Protein AF-A0A6G0Y9N0-F1 (afdb_monomer_lite)

Secondary structure (DSSP, 8-state):
-HHHHHHTTTT-S-TTTHHHHHHHHHHHHHH-S---SSHHHHHHT--TTT-HHHHHHHHHHHHS---THHHHHHHHHHHHHHHHTTTT--HHHHHHHHHHHH-TTS---HHHHHHHHHHS-S-----

Structure (mmCIF, N/CA/C/O backbone):
data_AF-A0A6G0Y9N0-F1
#
_entry.id   AF-A0A6G0Y9N0-F1
#
loop_
_atom_site.group_PDB
_atom_site.id
_atom_site.type_symbol
_atom_site.label_atom_id
_atom_site.label_alt_id
_atom_site.label_comp_id
_atom_site.label_asym_id
_atom_site.label_entity_id
_atom_site.label_seq_id
_atom_site.pdbx_PDB_ins_code
_atom_site.Cartn_x
_atom_site.Cartn_y
_atom_site.Cartn_z
_atom_site.occupancy
_atom_site.B_iso_or_equiv
_atom_site.auth_seq_id
_atom_site.auth_comp_id
_atom_site.auth_asym_id
_atom_site.auth_atom_id
_atom_site.pdbx_PDB_model_num
ATOM 1 N N . MET A 1 1 ? 21.114 -6.777 -1.943 1.00 58.09 1 MET A N 1
ATOM 2 C CA . MET A 1 1 ? 20.285 -6.758 -3.180 1.00 58.09 1 MET A CA 1
ATOM 3 C C . MET A 1 1 ? 19.549 -8.082 -3.378 1.00 58.09 1 MET A C 1
ATOM 5 O O . MET A 1 1 ? 18.365 -8.042 -3.675 1.00 58.09 1 MET A O 1
ATOM 9 N N . ASN A 1 2 ? 20.196 -9.237 -3.159 1.00 61.09 2 ASN A N 1
ATOM 10 C CA . ASN A 1 2 ? 19.506 -10.536 -3.145 1.00 61.09 2 ASN A CA 1
ATOM 11 C C . ASN A 1 2 ? 18.421 -10.617 -2.055 1.00 61.09 2 ASN A C 1
ATOM 13 O O . ASN A 1 2 ? 17.329 -11.093 -2.336 1.00 61.09 2 ASN A O 1
ATOM 17 N N . ASP A 1 3 ? 18.678 -10.065 -0.868 1.00 69.31 3 ASP A N 1
ATOM 18 C CA . ASP A 1 3 ? 17.719 -10.099 0.251 1.00 69.31 3 ASP A CA 1
ATOM 19 C C . ASP A 1 3 ? 16.450 -9.291 -0.040 1.00 69.31 3 ASP A C 1
ATOM 21 O O . ASP A 1 3 ? 15.348 -9.709 0.297 1.00 69.31 3 ASP A O 1
ATOM 25 N N . CYS A 1 4 ? 16.579 -8.165 -0.750 1.00 64.38 4 CYS A N 1
ATOM 26 C CA . CYS A 1 4 ? 15.432 -7.366 -1.182 1.00 64.38 4 CYS A CA 1
ATOM 27 C C . CYS A 1 4 ? 14.591 -8.108 -2.229 1.00 64.38 4 CYS A C 1
ATOM 29 O O . CYS A 1 4 ? 13.368 -8.059 -2.183 1.00 64.38 4 CYS A O 1
ATOM 31 N N . VAL A 1 5 ? 15.239 -8.817 -3.157 1.00 70.00 5 VAL A N 1
ATOM 32 C CA . VAL A 1 5 ? 14.546 -9.633 -4.165 1.00 70.00 5 VAL A CA 1
ATOM 33 C C . VAL A 1 5 ? 13.810 -10.803 -3.506 1.00 70.00 5 VAL A C 1
ATOM 35 O O . VAL A 1 5 ? 12.693 -11.116 -3.900 1.00 70.00 5 VAL A O 1
ATOM 38 N N . GLN A 1 6 ? 14.388 -11.406 -2.463 1.00 71.88 6 GLN A N 1
ATOM 39 C CA . GLN A 1 6 ? 13.720 -12.438 -1.665 1.00 71.88 6 GLN A CA 1
ATOM 40 C C . GLN A 1 6 ? 12.538 -11.874 -0.866 1.00 71.88 6 GLN A C 1
ATOM 42 O O . GLN A 1 6 ? 11.460 -12.462 -0.872 1.00 71.88 6 GLN A O 1
ATOM 47 N N . PHE A 1 7 ? 12.695 -10.702 -0.246 1.00 76.06 7 PHE A N 1
ATOM 48 C CA . PHE A 1 7 ? 11.625 -10.033 0.497 1.00 76.06 7 PHE A CA 1
ATOM 49 C C . PHE A 1 7 ? 10.429 -9.672 -0.397 1.00 76.06 7 PHE A C 1
ATOM 51 O O . PHE A 1 7 ? 9.280 -9.917 -0.036 1.00 76.06 7 PHE A O 1
ATOM 58 N N . TYR A 1 8 ? 10.693 -9.150 -1.598 1.00 75.69 8 TYR A N 1
ATOM 59 C CA . TYR A 1 8 ? 9.661 -8.792 -2.572 1.00 75.69 8 TYR A CA 1
ATOM 60 C C . TYR A 1 8 ? 9.269 -9.937 -3.513 1.00 75.69 8 TYR A C 1
ATOM 62 O O . TYR A 1 8 ? 8.478 -9.718 -4.426 1.00 75.69 8 TYR A O 1
ATOM 70 N N . SER A 1 9 ? 9.746 -11.164 -3.285 1.00 74.38 9 SER A N 1
ATOM 71 C CA . SER A 1 9 ? 9.457 -12.331 -4.137 1.00 74.38 9 SER A CA 1
ATOM 72 C C . SER A 1 9 ? 7.962 -12.594 -4.336 1.00 74.38 9 SER A C 1
ATOM 74 O O . SER A 1 9 ? 7.560 -13.095 -5.377 1.00 74.38 9 SER A O 1
ATOM 76 N N . ARG A 1 10 ? 7.128 -12.209 -3.363 1.00 76.31 10 ARG A N 1
ATOM 77 C CA . ARG A 1 10 ? 5.664 -12.336 -3.420 1.00 76.31 10 ARG A CA 1
ATOM 78 C C . ARG A 1 10 ? 4.979 -11.276 -4.293 1.00 76.31 10 ARG A C 1
ATOM 80 O O . ARG A 1 10 ? 3.813 -11.436 -4.638 1.00 76.31 10 ARG A O 1
ATOM 87 N N . ILE A 1 11 ? 5.676 -10.183 -4.595 1.00 77.00 11 ILE A N 1
ATOM 88 C CA . ILE A 1 11 ? 5.181 -9.051 -5.394 1.00 77.00 11 ILE A CA 1
ATOM 89 C C . ILE A 1 11 ? 5.771 -9.089 -6.808 1.00 77.00 11 ILE A C 1
ATOM 91 O O . ILE A 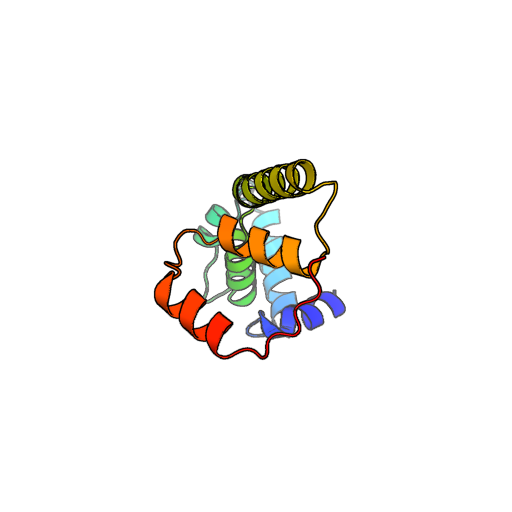1 11 ? 5.105 -8.691 -7.760 1.00 77.00 11 ILE A O 1
ATOM 95 N N . LEU A 1 12 ? 7.013 -9.554 -6.943 1.00 79.12 12 LEU A N 1
ATOM 96 C CA . LEU A 1 12 ? 7.717 -9.670 -8.215 1.00 79.12 12 LEU A CA 1
ATOM 97 C C . LEU A 1 12 ? 7.153 -10.837 -9.033 1.00 79.12 12 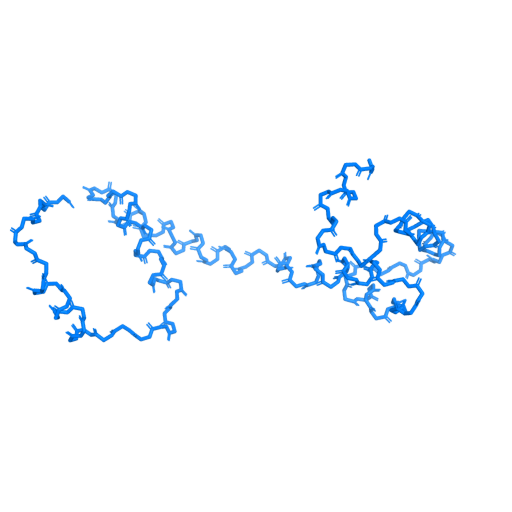LEU A C 1
ATOM 99 O O . LEU A 1 12 ? 7.034 -11.949 -8.527 1.00 79.12 12 LEU A O 1
ATOM 103 N N . THR A 1 13 ? 6.846 -10.586 -10.305 1.00 75.44 13 THR A N 1
ATOM 104 C CA . THR A 1 13 ? 6.384 -11.616 -11.246 1.00 75.44 13 THR A CA 1
ATOM 105 C C . THR A 1 13 ? 7.515 -12.592 -11.566 1.00 75.44 13 THR A C 1
ATOM 107 O O . THR A 1 13 ? 7.310 -13.801 -11.547 1.00 75.44 13 THR A O 1
ATOM 110 N N . GLU A 1 14 ? 8.727 -12.071 -11.798 1.00 78.25 14 GLU A N 1
ATOM 111 C CA . GLU A 1 14 ? 9.923 -12.866 -12.099 1.00 78.25 14 GLU A CA 1
ATOM 112 C C . GLU A 1 14 ? 11.164 -12.308 -11.371 1.00 78.25 14 GLU A C 1
ATOM 114 O O . GLU A 1 14 ? 11.865 -11.426 -11.880 1.00 78.25 14 GLU A O 1
ATOM 119 N N . PRO A 1 15 ? 11.484 -12.825 -10.169 1.00 73.44 15 PRO A N 1
ATOM 120 C CA . PRO A 1 15 ? 12.581 -12.315 -9.340 1.00 73.44 15 PRO A CA 1
ATOM 121 C C . PRO A 1 15 ? 13.978 -12.444 -9.973 1.00 73.44 15 PRO A C 1
ATOM 123 O O . PRO A 1 15 ? 14.896 -11.699 -9.622 1.00 73.44 15 PRO A O 1
ATOM 126 N N . THR A 1 16 ? 14.162 -13.390 -10.896 1.00 75.81 16 THR A N 1
ATOM 127 C CA . THR A 1 16 ? 15.435 -13.654 -11.586 1.00 75.81 16 THR A CA 1
ATOM 128 C C . THR A 1 16 ? 15.774 -12.572 -12.610 1.00 75.81 16 THR A C 1
ATOM 130 O O . THR A 1 16 ? 16.940 -12.189 -12.731 1.00 75.81 16 THR A O 1
ATOM 133 N N . VAL A 1 17 ? 14.762 -12.036 -13.297 1.00 81.31 17 VAL A N 1
ATOM 134 C CA . VAL A 1 17 ? 14.904 -11.049 -14.381 1.00 81.31 17 VAL A CA 1
ATOM 135 C C . VAL A 1 17 ? 14.958 -9.614 -13.843 1.00 81.31 17 VAL A C 1
ATOM 137 O O . VAL A 1 17 ? 15.557 -8.735 -14.466 1.00 81.31 17 VAL A O 1
ATOM 140 N N . PHE A 1 18 ? 14.474 -9.388 -12.614 1.00 82.19 18 PHE A N 1
ATOM 141 C CA . PHE A 1 18 ? 14.457 -8.080 -11.950 1.00 82.19 18 PHE A CA 1
ATOM 142 C C . PHE A 1 18 ? 15.792 -7.322 -12.010 1.00 82.19 18 PHE A C 1
ATOM 144 O O . PHE A 1 18 ? 15.811 -6.120 -12.257 1.00 82.19 18 PHE A O 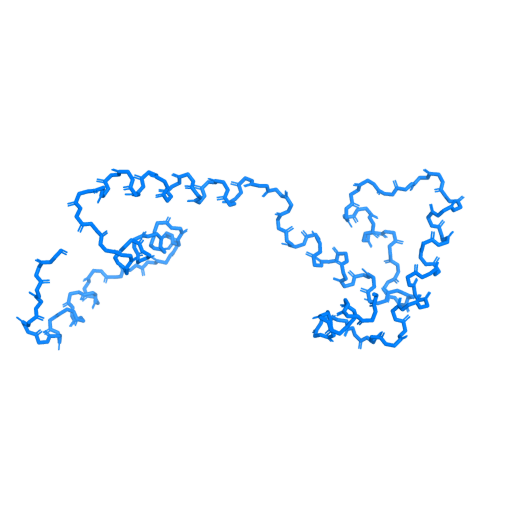1
ATOM 151 N N . LYS A 1 19 ? 16.931 -7.997 -11.801 1.00 82.00 19 LYS A N 1
ATOM 152 C CA . LYS A 1 19 ? 18.250 -7.333 -11.822 1.00 82.00 19 LYS A CA 1
ATOM 153 C C . LYS A 1 19 ? 18.609 -6.796 -13.209 1.00 82.00 19 LYS A C 1
ATOM 155 O O . LYS A 1 19 ? 19.192 -5.713 -13.310 1.00 82.00 19 LYS A O 1
ATOM 160 N N . ALA A 1 20 ? 18.282 -7.553 -14.254 1.00 83.69 20 ALA A N 1
ATOM 161 C CA . ALA A 1 20 ? 18.532 -7.160 -15.634 1.00 83.69 20 ALA A CA 1
ATOM 162 C C . ALA A 1 20 ? 17.602 -6.007 -16.028 1.00 83.69 20 ALA A C 1
ATOM 164 O O . ALA A 1 20 ? 18.083 -4.963 -16.466 1.00 83.69 20 ALA A O 1
ATOM 165 N N . GLU A 1 21 ? 16.301 -6.146 -15.752 1.00 84.81 21 GLU A N 1
ATOM 166 C CA . GLU A 1 21 ? 15.302 -5.088 -15.946 1.00 84.81 21 GLU A CA 1
ATOM 167 C C . GLU A 1 21 ? 15.709 -3.792 -15.242 1.00 84.81 21 GLU A C 1
ATOM 169 O O . GLU A 1 21 ? 15.747 -2.731 -15.863 1.00 84.81 21 GLU A O 1
ATOM 174 N N . PHE A 1 22 ? 16.068 -3.871 -13.957 1.00 84.50 22 PHE A N 1
ATOM 175 C CA . PHE A 1 22 ? 16.467 -2.714 -13.159 1.00 84.50 22 PHE A CA 1
ATOM 176 C C . PHE A 1 22 ? 17.701 -2.021 -13.731 1.00 84.50 22 PHE A C 1
ATOM 178 O O . PHE A 1 22 ? 17.759 -0.794 -13.760 1.00 84.50 22 PHE A O 1
ATOM 185 N N . SER A 1 23 ? 18.683 -2.789 -14.204 1.00 84.62 23 SER A N 1
ATOM 186 C CA . SER A 1 23 ? 19.897 -2.224 -14.797 1.00 84.62 23 SER A CA 1
ATOM 187 C C . SER A 1 23 ? 19.582 -1.481 -16.095 1.00 84.62 23 SER A C 1
ATOM 189 O O . SER A 1 23 ? 20.023 -0.348 -16.264 1.00 84.62 23 SER A O 1
ATOM 191 N N . ILE A 1 24 ? 18.752 -2.065 -16.964 1.00 85.50 24 ILE A N 1
ATOM 192 C CA . ILE A 1 24 ? 18.310 -1.441 -18.221 1.00 85.50 24 ILE A CA 1
ATOM 193 C C . ILE A 1 24 ? 17.502 -0.172 -17.936 1.00 85.50 24 ILE A C 1
ATOM 195 O O . ILE A 1 24 ? 17.769 0.883 -18.510 1.00 85.50 24 ILE A O 1
ATOM 199 N N . TRP A 1 25 ? 16.549 -0.248 -17.009 1.00 84.19 25 TRP A N 1
ATOM 200 C CA . TRP A 1 25 ? 15.717 0.881 -16.606 1.00 84.19 25 TRP A CA 1
ATOM 201 C C . TRP A 1 25 ? 16.538 2.013 -15.988 1.00 84.19 25 TRP A C 1
ATOM 203 O O . TRP A 1 25 ? 16.360 3.179 -16.333 1.00 84.19 25 TRP A O 1
ATOM 213 N N . LYS A 1 26 ? 17.504 1.680 -15.127 1.00 84.50 26 LYS A N 1
ATOM 214 C CA . LYS A 1 26 ? 18.445 2.651 -14.563 1.00 84.50 26 LYS A CA 1
ATOM 215 C C . LYS A 1 26 ? 19.285 3.302 -15.661 1.00 84.50 26 LYS A C 1
ATOM 217 O O . LYS A 1 26 ? 19.461 4.515 -15.644 1.00 84.50 26 LYS A O 1
ATOM 222 N N . SER A 1 27 ? 19.780 2.528 -16.624 1.00 83.38 27 SER A N 1
ATOM 223 C CA . SER A 1 27 ? 20.538 3.055 -17.763 1.00 83.38 27 SER A CA 1
ATOM 224 C C . SER A 1 27 ? 19.702 3.943 -18.684 1.00 83.38 27 SER A C 1
ATOM 226 O O . SER A 1 27 ? 20.256 4.897 -19.224 1.00 83.38 27 SER A O 1
ATOM 228 N N . LYS A 1 28 ? 18.397 3.679 -18.841 1.00 84.25 28 LYS A N 1
ATOM 229 C CA . LYS A 1 28 ? 17.465 4.558 -19.566 1.00 84.25 28 LYS A CA 1
ATOM 230 C C . LYS A 1 28 ? 17.426 5.945 -18.914 1.00 84.25 28 LYS A C 1
ATOM 232 O O . LYS A 1 28 ? 17.775 6.931 -19.550 1.00 84.25 28 LYS A O 1
ATOM 237 N N . TRP A 1 29 ? 17.137 6.003 -17.615 1.00 80.62 29 TRP A N 1
ATOM 238 C CA . TRP A 1 29 ? 17.010 7.269 -16.879 1.00 80.62 29 TRP A CA 1
ATOM 239 C C . TRP A 1 29 ? 18.332 7.968 -16.546 1.00 80.62 29 TRP A C 1
ATOM 241 O O . TRP A 1 29 ? 18.321 9.125 -16.147 1.00 80.62 29 TRP A O 1
ATOM 251 N N . LEU A 1 30 ? 19.473 7.291 -16.682 1.00 80.12 30 LEU A N 1
ATOM 252 C CA . LEU A 1 30 ? 20.793 7.927 -16.587 1.00 80.12 30 LEU A CA 1
ATOM 253 C C . LEU A 1 30 ? 21.178 8.686 -17.862 1.00 80.12 30 LEU A C 1
ATOM 255 O O . LEU A 1 30 ? 22.030 9.565 -17.798 1.00 80.12 30 LEU A O 1
ATOM 259 N N . LYS A 1 31 ? 20.595 8.319 -19.008 1.00 77.38 31 LYS A N 1
ATOM 260 C CA . LYS A 1 31 ? 20.854 8.960 -20.305 1.00 77.38 31 LYS A CA 1
ATOM 261 C C . LYS A 1 31 ? 19.867 10.082 -20.622 1.00 77.38 31 LYS A C 1
ATOM 263 O O . LYS A 1 31 ? 20.137 10.883 -21.507 1.00 77.38 31 LYS A O 1
ATOM 268 N N . GLU A 1 32 ? 18.735 10.109 -19.933 1.00 78.00 32 GLU A N 1
ATOM 269 C CA . GLU A 1 32 ? 17.614 10.996 -20.218 1.00 78.00 32 GLU A CA 1
ATOM 270 C C . GLU A 1 32 ? 17.507 12.067 -19.122 1.00 78.00 32 GLU A C 1
ATOM 272 O O . GLU A 1 32 ? 17.438 11.746 -17.935 1.00 78.00 32 GLU A O 1
ATOM 277 N N . GLU A 1 33 ? 17.539 13.348 -19.505 1.00 64.81 33 GLU A N 1
ATOM 278 C CA . GLU A 1 33 ? 17.536 14.474 -18.554 1.00 64.81 33 GLU A CA 1
ATOM 279 C C . GLU A 1 33 ? 16.165 14.681 -17.879 1.00 64.81 33 GLU A C 1
ATOM 281 O O . GLU A 1 33 ? 16.094 15.172 -16.751 1.00 64.81 33 GLU A O 1
ATOM 286 N N . SER A 1 34 ? 15.073 14.243 -18.515 1.00 67.62 34 SER A N 1
ATOM 287 C CA . SER A 1 34 ? 13.689 14.356 -18.033 1.00 67.62 34 SER A CA 1
ATOM 288 C C . SER A 1 34 ? 13.279 13.186 -17.130 1.00 67.62 34 SER A C 1
ATOM 290 O O . SER A 1 34 ? 12.350 12.432 -17.420 1.00 67.62 34 SER A O 1
ATOM 292 N N . ARG A 1 35 ? 13.976 13.011 -16.002 1.00 74.38 35 ARG A N 1
ATOM 293 C CA . ARG A 1 35 ? 13.599 11.981 -15.023 1.00 74.38 35 ARG A CA 1
ATOM 294 C C . ARG A 1 35 ? 12.243 12.310 -14.382 1.00 74.38 35 ARG A C 1
ATOM 296 O O . ARG A 1 35 ? 12.053 13.446 -13.948 1.00 74.38 35 ARG A O 1
ATOM 303 N N . PRO A 1 36 ? 11.327 11.332 -14.268 1.00 72.81 36 PRO A N 1
ATOM 304 C CA . PRO A 1 36 ? 10.042 11.544 -13.625 1.00 72.81 36 PRO A CA 1
ATOM 305 C C . PRO A 1 36 ? 10.268 11.862 -12.149 1.00 72.81 36 PRO A C 1
ATOM 307 O O . PRO A 1 36 ? 11.006 11.156 -11.455 1.00 72.81 36 PRO A O 1
ATOM 310 N N . ASN A 1 37 ? 9.621 12.921 -11.672 1.00 70.56 37 ASN A N 1
ATOM 311 C CA . ASN A 1 37 ? 9.683 13.315 -10.265 1.00 70.56 37 ASN A CA 1
ATOM 312 C C . ASN A 1 37 ? 8.640 12.562 -9.433 1.00 70.56 37 ASN A C 1
ATOM 314 O O . ASN A 1 37 ? 8.764 12.483 -8.211 1.00 70.56 37 ASN A O 1
ATOM 318 N N . THR A 1 38 ? 7.639 11.971 -10.094 1.00 77.06 38 THR A N 1
ATOM 319 C CA . THR A 1 38 ? 6.542 11.253 -9.442 1.00 77.06 38 THR A CA 1
ATOM 320 C C . THR A 1 38 ? 6.481 9.792 -9.885 1.00 77.06 38 THR A C 1
ATOM 322 O O . THR A 1 38 ? 6.731 9.449 -11.039 1.00 77.06 38 THR A O 1
ATOM 325 N N . ALA A 1 39 ? 6.066 8.913 -8.970 1.00 73.62 39 ALA A N 1
ATOM 326 C CA . ALA A 1 39 ? 5.806 7.497 -9.244 1.00 73.62 39 ALA A CA 1
ATOM 327 C C . ALA A 1 39 ? 4.818 7.267 -10.400 1.00 73.62 39 ALA A C 1
ATOM 329 O O . ALA A 1 39 ? 4.961 6.309 -11.152 1.00 73.62 39 ALA A O 1
ATOM 330 N N . ILE A 1 40 ? 3.835 8.164 -10.526 1.00 75.44 40 ILE A N 1
ATOM 331 C CA . ILE A 1 40 ? 2.777 8.139 -11.541 1.00 75.44 40 ILE A CA 1
ATOM 332 C C . ILE A 1 40 ? 3.368 8.420 -12.926 1.00 75.44 40 ILE A C 1
ATOM 334 O O . ILE A 1 40 ? 3.189 7.622 -13.836 1.00 75.44 40 ILE A O 1
ATOM 338 N N . GLU A 1 41 ? 4.172 9.477 -13.061 1.00 79.62 41 GLU A N 1
ATOM 339 C CA . GLU A 1 41 ? 4.898 9.777 -14.304 1.00 79.62 41 GLU A CA 1
ATOM 340 C C . GLU A 1 41 ? 5.850 8.635 -14.683 1.00 79.62 41 GLU A C 1
ATOM 342 O O . GLU A 1 41 ? 5.991 8.282 -15.854 1.00 79.62 41 GLU A O 1
ATOM 347 N N . GLY A 1 42 ? 6.493 8.018 -13.686 1.00 80.06 42 GLY A N 1
ATOM 348 C CA . GLY A 1 42 ? 7.310 6.827 -13.890 1.00 80.06 42 GLY A CA 1
ATOM 349 C C . GLY A 1 42 ? 6.504 5.641 -14.420 1.00 80.06 42 GLY A C 1
ATOM 350 O O . GLY A 1 42 ? 7.023 4.892 -15.243 1.00 80.06 42 GLY A O 1
ATOM 351 N N . LEU A 1 43 ? 5.253 5.487 -13.977 1.00 79.00 43 LEU A N 1
ATOM 352 C CA . LEU A 1 43 ? 4.339 4.429 -14.405 1.00 79.00 43 LEU A CA 1
ATOM 353 C C . LEU A 1 43 ? 3.842 4.657 -15.839 1.00 79.00 43 LEU A C 1
ATOM 355 O O . LEU A 1 43 ? 3.847 3.709 -16.620 1.00 79.00 43 LEU A O 1
ATOM 359 N N . ASP A 1 44 ? 3.529 5.900 -16.209 1.00 79.12 44 ASP A N 1
ATOM 360 C CA . ASP A 1 44 ? 3.135 6.273 -17.577 1.00 79.12 44 ASP A CA 1
ATOM 361 C C . ASP A 1 44 ? 4.270 6.049 -18.589 1.00 79.12 44 ASP A C 1
ATOM 363 O O . ASP A 1 44 ? 4.044 5.628 -19.723 1.00 79.12 44 ASP A O 1
ATOM 367 N N . ASN A 1 45 ? 5.519 6.266 -18.169 1.00 78.81 45 ASN A N 1
ATOM 368 C CA . ASN A 1 45 ? 6.707 6.051 -19.000 1.00 78.81 45 ASN A CA 1
ATOM 369 C C . ASN A 1 45 ? 7.243 4.606 -18.962 1.00 78.81 45 ASN A C 1
ATOM 371 O O . ASN A 1 45 ? 8.276 4.302 -19.582 1.00 78.81 45 ASN A O 1
ATOM 375 N N . CYS A 1 46 ? 6.589 3.711 -18.214 1.00 80.38 46 CYS A N 1
ATOM 376 C CA . CYS A 1 46 ? 6.996 2.321 -18.051 1.00 80.38 46 CYS A CA 1
ATOM 377 C C . CYS A 1 46 ? 6.173 1.401 -18.953 1.00 80.38 46 CYS A C 1
ATOM 379 O O . CYS A 1 46 ? 4.966 1.245 -18.791 1.00 80.38 46 CYS A O 1
ATOM 381 N N . ASN A 1 47 ? 6.846 0.732 -19.891 1.00 81.50 47 ASN A N 1
ATOM 382 C CA . ASN A 1 47 ? 6.207 -0.301 -20.695 1.00 81.50 47 ASN A CA 1
ATOM 383 C C . ASN A 1 47 ? 6.155 -1.620 -19.904 1.00 81.50 47 ASN A C 1
ATOM 385 O O . ASN A 1 47 ? 7.194 -2.234 -19.655 1.00 81.50 47 ASN A O 1
ATOM 389 N N . ILE A 1 48 ? 4.941 -2.064 -19.565 1.00 78.44 48 ILE A N 1
ATOM 390 C CA . ILE A 1 48 ? 4.656 -3.318 -18.845 1.00 78.44 48 ILE A CA 1
ATOM 391 C C . ILE A 1 48 ? 5.310 -4.543 -19.487 1.00 78.44 48 ILE A C 1
ATOM 393 O O . ILE A 1 48 ? 5.762 -5.429 -18.769 1.00 78.44 48 ILE A O 1
ATOM 397 N N . LEU A 1 49 ? 5.362 -4.606 -20.819 1.00 76.19 49 LEU A N 1
ATOM 398 C CA . LEU A 1 49 ? 5.885 -5.770 -21.538 1.00 76.19 49 LEU A CA 1
ATOM 399 C C . LEU A 1 49 ? 7.410 -5.877 -21.434 1.00 76.19 49 LEU A C 1
ATOM 401 O O . LEU A 1 49 ? 7.953 -6.972 -21.514 1.00 76.19 49 LEU A O 1
ATOM 405 N N . LEU A 1 50 ? 8.093 -4.744 -21.262 1.00 78.19 50 LEU A N 1
ATOM 406 C CA . LEU A 1 50 ? 9.553 -4.674 -21.150 1.00 78.19 50 LEU A CA 1
ATOM 407 C C . LEU A 1 50 ? 10.034 -4.687 -19.695 1.00 78.19 50 LEU A C 1
ATOM 409 O O . LEU A 1 50 ? 11.137 -5.155 -19.428 1.00 78.19 50 LEU A O 1
ATOM 413 N N . PHE A 1 51 ? 9.233 -4.158 -18.767 1.00 83.12 51 PHE A N 1
ATOM 414 C CA . PHE A 1 51 ? 9.612 -3.994 -17.362 1.00 83.12 51 PHE A CA 1
ATOM 415 C C . PHE A 1 51 ? 8.477 -4.395 -16.401 1.00 83.12 51 PHE A C 1
ATOM 417 O O . PHE A 1 51 ? 8.014 -3.565 -15.608 1.00 83.12 51 PHE A O 1
ATOM 424 N N . PRO A 1 52 ? 8.003 -5.653 -16.442 1.00 82.88 52 PRO A N 1
ATOM 425 C CA . PRO A 1 52 ? 6.861 -6.101 -15.646 1.00 82.88 52 PRO A CA 1
ATOM 426 C C . PRO A 1 52 ? 7.100 -5.960 -14.137 1.00 82.88 52 PRO A C 1
ATOM 428 O O . PRO A 1 52 ? 6.196 -5.561 -13.396 1.00 82.88 52 PRO A O 1
ATOM 431 N N . ASN A 1 53 ? 8.323 -6.223 -13.663 1.00 84.06 53 ASN A N 1
ATOM 432 C CA . ASN A 1 53 ? 8.639 -6.143 -12.240 1.00 84.06 53 ASN A CA 1
ATOM 433 C C . ASN A 1 53 ? 8.737 -4.690 -11.752 1.00 84.06 53 ASN A C 1
ATOM 435 O O . ASN A 1 53 ? 8.296 -4.366 -10.647 1.00 84.06 53 ASN A O 1
ATOM 439 N N . ILE A 1 54 ? 9.290 -3.800 -12.579 1.00 84.62 54 ILE A N 1
ATOM 440 C CA . ILE A 1 54 ? 9.419 -2.370 -12.259 1.00 84.62 54 ILE A CA 1
ATOM 441 C C . ILE A 1 54 ? 8.052 -1.703 -12.260 1.00 84.62 54 ILE A C 1
ATOM 443 O O . ILE A 1 54 ? 7.752 -0.937 -11.347 1.00 84.62 54 ILE A O 1
ATOM 447 N N . TRP A 1 55 ? 7.202 -2.036 -13.231 1.00 84.69 55 TRP A N 1
ATOM 448 C CA . TRP A 1 55 ? 5.836 -1.539 -13.272 1.00 84.69 55 TRP A CA 1
ATOM 449 C C . TRP A 1 55 ? 5.059 -1.936 -12.015 1.00 84.69 55 TRP A C 1
ATOM 451 O O . TRP A 1 55 ? 4.403 -1.095 -11.401 1.00 84.69 55 TRP A O 1
ATOM 461 N N . LYS A 1 56 ? 5.194 -3.189 -11.561 1.00 83.81 56 LYS A N 1
ATOM 462 C CA . LYS A 1 56 ? 4.538 -3.646 -10.331 1.00 83.81 56 LYS A CA 1
ATOM 463 C C . LYS A 1 56 ? 5.053 -2.913 -9.094 1.00 83.81 56 LYS A C 1
ATOM 465 O O . LYS A 1 56 ? 4.262 -2.547 -8.227 1.00 83.81 56 LYS A O 1
ATOM 470 N N . LEU A 1 57 ? 6.358 -2.649 -9.026 1.00 83.69 57 LEU A N 1
ATOM 471 C CA . LEU A 1 57 ? 6.956 -1.882 -7.936 1.00 83.69 57 LEU A CA 1
ATOM 472 C C . LEU A 1 57 ? 6.486 -0.419 -7.938 1.00 83.69 57 LEU A C 1
ATOM 474 O O . LEU A 1 57 ? 6.149 0.109 -6.882 1.00 83.69 57 LEU A O 1
ATOM 478 N N . LEU A 1 58 ? 6.407 0.214 -9.112 1.00 83.06 58 LEU A N 1
ATOM 479 C CA . LEU A 1 58 ? 5.861 1.564 -9.277 1.00 83.06 58 LEU A CA 1
ATOM 480 C C . LEU A 1 58 ? 4.376 1.616 -8.906 1.00 83.06 58 LEU A C 1
ATOM 482 O O . LEU A 1 58 ? 3.951 2.553 -8.240 1.00 83.06 58 LEU A O 1
ATOM 486 N N . GLN A 1 59 ? 3.604 0.584 -9.252 1.00 83.81 59 GLN A N 1
ATOM 487 C CA . GLN A 1 59 ? 2.205 0.456 -8.853 1.00 83.81 59 GLN A CA 1
ATOM 488 C C . GLN A 1 59 ? 2.065 0.345 -7.330 1.00 83.81 59 GLN A C 1
ATOM 490 O O . GLN A 1 59 ? 1.221 1.016 -6.741 1.00 83.81 59 GLN A O 1
ATOM 495 N N . VAL A 1 60 ? 2.897 -0.463 -6.667 1.00 83.06 60 VAL A N 1
ATOM 496 C CA . VAL A 1 60 ? 2.922 -0.534 -5.196 1.00 83.06 60 VAL A CA 1
ATOM 497 C C . VAL A 1 60 ? 3.296 0.824 -4.601 1.00 83.06 60 VAL A C 1
ATOM 499 O O . VAL A 1 60 ? 2.642 1.290 -3.675 1.00 83.06 60 VAL A O 1
ATOM 502 N N . LEU A 1 61 ? 4.286 1.508 -5.171 1.00 80.75 61 LEU A N 1
ATOM 503 C CA . LEU A 1 61 ? 4.716 2.822 -4.697 1.00 80.75 61 LEU A CA 1
ATOM 504 C C . LEU A 1 61 ? 3.637 3.902 -4.888 1.00 80.75 61 LEU A C 1
ATOM 506 O O . LEU A 1 61 ? 3.509 4.780 -4.043 1.00 80.75 61 LEU A O 1
ATOM 510 N N . ALA A 1 62 ? 2.841 3.817 -5.956 1.00 77.31 62 ALA A N 1
ATOM 511 C CA . ALA A 1 62 ? 1.722 4.721 -6.219 1.00 77.31 62 ALA A CA 1
ATOM 512 C C . ALA A 1 62 ? 0.467 4.406 -5.380 1.00 77.31 62 ALA A C 1
ATOM 514 O O . ALA A 1 62 ? -0.320 5.303 -5.093 1.00 77.31 62 ALA A O 1
ATOM 515 N N . THR A 1 63 ? 0.261 3.140 -5.001 1.00 76.50 63 THR A N 1
ATOM 516 C CA . THR A 1 63 ? -0.902 2.692 -4.207 1.00 76.50 63 THR A CA 1
ATOM 517 C C . THR A 1 63 ? -0.686 2.819 -2.706 1.00 76.50 63 THR A C 1
ATOM 519 O O . THR A 1 63 ? -1.648 3.036 -1.969 1.00 76.50 63 THR A O 1
ATOM 522 N N . ILE A 1 64 ? 0.559 2.721 -2.234 1.00 72.94 64 ILE A N 1
ATOM 523 C CA . ILE A 1 64 ? 0.895 3.139 -0.877 1.00 72.94 64 ILE A CA 1
ATOM 524 C C . ILE A 1 64 ? 0.690 4.658 -0.838 1.00 72.94 64 ILE A C 1
ATOM 526 O O . ILE A 1 64 ? 1.341 5.368 -1.605 1.00 72.94 64 ILE A O 1
ATOM 530 N N . PRO A 1 65 ? -0.198 5.190 0.020 1.00 56.00 65 PRO A N 1
ATOM 531 C CA . PRO A 1 65 ? -0.391 6.626 0.115 1.00 56.00 65 PRO A CA 1
ATOM 532 C C . PRO A 1 65 ? 0.923 7.269 0.572 1.00 56.00 65 PRO A C 1
ATOM 534 O O . PRO A 1 65 ? 1.254 7.257 1.754 1.00 56.00 65 PRO A O 1
ATOM 537 N N . MET A 1 66 ? 1.675 7.846 -0.369 1.00 55.72 66 MET A N 1
ATOM 538 C CA . MET A 1 66 ? 2.816 8.716 -0.063 1.00 55.72 66 MET A CA 1
ATOM 539 C C . MET A 1 66 ? 2.335 10.000 0.641 1.00 55.72 66 MET A C 1
ATOM 541 O O . MET A 1 66 ? 3.104 10.675 1.320 1.00 55.72 66 MET A O 1
ATOM 545 N N . SER A 1 67 ? 1.039 10.322 0.538 1.00 53.88 67 SER A N 1
ATOM 546 C CA . SER A 1 67 ? 0.407 11.378 1.319 1.00 53.88 67 SER A CA 1
ATOM 547 C C . SER A 1 67 ? 0.246 10.943 2.778 1.00 53.88 67 SER A C 1
ATOM 549 O O . SER A 1 67 ? -0.613 10.121 3.113 1.00 53.88 67 SER A O 1
ATOM 551 N N . THR A 1 68 ? 1.014 11.560 3.666 1.00 54.06 68 THR A N 1
ATOM 552 C CA . THR A 1 68 ? 0.915 11.380 5.120 1.00 54.06 68 THR A CA 1
ATOM 553 C C . THR A 1 68 ? -0.457 11.767 5.690 1.00 54.06 68 THR A C 1
ATOM 555 O O . THR A 1 68 ? -0.801 11.339 6.787 1.00 54.06 68 THR A O 1
ATOM 558 N N . ALA A 1 69 ? -1.289 12.495 4.937 1.00 58.25 69 ALA A N 1
ATOM 559 C CA . ALA A 1 69 ? -2.564 13.049 5.393 1.00 58.25 69 ALA A CA 1
ATOM 560 C C . ALA A 1 69 ? -3.579 12.011 5.921 1.00 58.25 69 ALA A C 1
ATOM 562 O O . ALA A 1 69 ? -4.254 12.259 6.924 1.00 58.25 69 ALA A O 1
ATOM 563 N N . THR A 1 70 ? -3.710 10.846 5.274 1.00 60.28 70 THR A N 1
ATOM 564 C CA . THR A 1 70 ? -4.681 9.818 5.701 1.00 60.28 70 THR A CA 1
ATOM 565 C C . THR A 1 70 ? -4.229 9.116 6.989 1.00 60.28 70 THR A C 1
ATOM 567 O O . THR A 1 70 ? -5.019 9.062 7.940 1.00 60.28 70 THR A O 1
ATOM 570 N N . PRO A 1 71 ? -2.963 8.657 7.105 1.00 61.81 71 PRO A N 1
ATOM 571 C CA . PRO A 1 71 ? -2.419 8.214 8.385 1.00 61.81 71 PRO A CA 1
ATOM 572 C C . PRO A 1 71 ? -2.452 9.303 9.464 1.00 61.81 71 PRO A C 1
ATOM 574 O O . PRO A 1 71 ? -2.863 9.020 10.582 1.00 61.81 71 PRO A O 1
ATOM 577 N N . GLU A 1 72 ? -2.087 10.552 9.162 1.00 66.81 72 GLU A N 1
ATOM 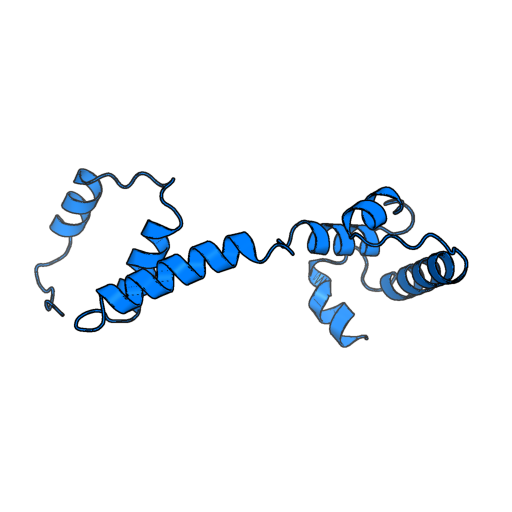578 C CA . GLU A 1 72 ? -2.061 11.664 10.126 1.00 66.81 72 GLU A CA 1
ATOM 579 C C . GLU A 1 72 ? -3.441 11.968 10.713 1.00 66.81 72 GLU A C 1
ATOM 581 O O . GLU A 1 72 ? -3.566 12.161 11.924 1.00 66.81 72 GLU A O 1
ATOM 586 N N . ARG A 1 73 ? -4.501 11.959 9.894 1.00 69.50 73 ARG A N 1
ATOM 587 C CA . ARG A 1 73 ? -5.882 12.136 10.373 1.00 69.50 73 ARG A CA 1
ATOM 588 C C . ARG A 1 73 ? -6.289 11.005 11.318 1.00 69.50 73 ARG A C 1
ATOM 590 O O . ARG A 1 73 ? -6.900 11.259 12.362 1.00 69.50 73 ARG A O 1
ATOM 597 N N . THR A 1 74 ? -5.912 9.776 10.984 1.00 72.06 74 THR A N 1
ATOM 598 C CA . THR A 1 74 ? -6.140 8.589 11.814 1.00 72.06 74 THR A CA 1
ATOM 599 C C . THR A 1 74 ? -5.349 8.656 13.123 1.00 72.06 74 THR A C 1
ATOM 601 O O . THR A 1 74 ? -5.930 8.509 14.198 1.00 72.06 74 THR A O 1
ATOM 604 N N . PHE A 1 75 ? -4.056 8.980 13.073 1.00 72.06 75 PHE A N 1
ATOM 605 C CA . PHE A 1 75 ? -3.196 9.146 14.247 1.00 72.06 75 PHE A CA 1
ATOM 606 C C . PHE A 1 75 ? -3.634 10.314 15.136 1.00 72.06 75 PHE A C 1
ATOM 608 O O . PHE A 1 75 ? -3.604 10.198 16.360 1.00 72.06 75 PHE A O 1
ATOM 615 N N . SER A 1 76 ? -4.100 11.418 14.554 1.00 78.81 76 SER A N 1
ATOM 616 C CA . SER A 1 76 ? -4.664 12.552 15.292 1.00 78.81 76 SER A CA 1
ATOM 617 C C . SER A 1 76 ? -5.951 12.156 16.021 1.00 78.81 76 SER A C 1
ATOM 619 O O . SER A 1 76 ? -6.114 12.431 17.213 1.00 78.81 76 SER A O 1
ATOM 621 N N . SER A 1 77 ? -6.834 11.416 15.348 1.00 77.69 77 SER A N 1
ATOM 622 C CA . SER A 1 77 ? -8.069 10.886 15.941 1.00 77.69 77 SER A CA 1
ATOM 623 C C . SER A 1 77 ? -7.780 9.893 17.070 1.00 77.69 77 SER A C 1
ATOM 625 O O . SER A 1 77 ? -8.373 9.990 18.144 1.00 77.69 77 SER A O 1
ATOM 627 N N . LEU A 1 78 ? -6.804 9.004 16.876 1.00 80.50 78 LEU A N 1
ATOM 628 C CA . LEU A 1 78 ? -6.284 8.091 17.895 1.00 80.50 78 LEU A CA 1
ATOM 629 C C . LEU A 1 78 ? -5.698 8.831 19.099 1.00 80.50 78 LEU A C 1
ATOM 631 O O . LEU A 1 78 ? -5.991 8.488 20.243 1.00 80.50 78 LEU A O 1
ATOM 635 N N . LYS A 1 79 ? -4.896 9.875 18.865 1.00 80.75 79 LYS A N 1
ATOM 636 C CA . LYS A 1 79 ? -4.296 10.700 19.920 1.00 80.75 79 LYS A CA 1
ATOM 637 C C . LYS A 1 79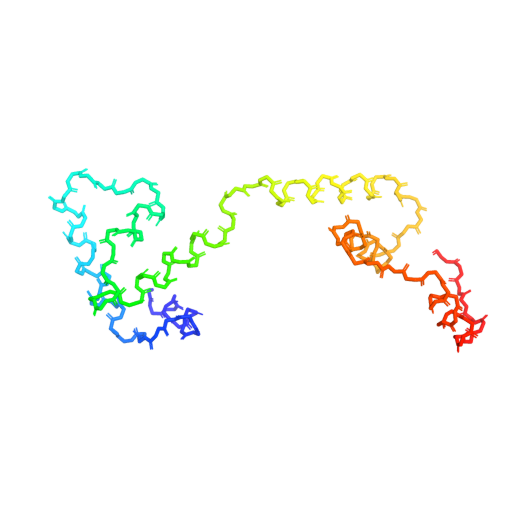 ? -5.368 11.410 20.747 1.00 80.75 79 LYS A C 1
ATOM 639 O O . LYS A 1 79 ? -5.256 11.452 21.974 1.00 80.75 79 LYS A O 1
ATOM 644 N N . ARG A 1 80 ? -6.431 11.906 20.104 1.00 81.25 80 ARG A N 1
ATOM 645 C CA . ARG A 1 80 ? -7.607 12.475 20.784 1.00 81.25 80 ARG A CA 1
ATOM 646 C C . ARG A 1 80 ? -8.342 11.422 21.612 1.00 81.25 80 ARG A C 1
ATOM 648 O O . ARG A 1 80 ? -8.594 11.674 22.786 1.00 81.25 80 ARG A O 1
ATOM 655 N N . LEU A 1 81 ? -8.605 10.239 21.050 1.00 79.69 81 LEU A N 1
ATOM 656 C CA . LEU A 1 81 ? -9.212 9.104 21.761 1.00 79.69 81 LEU A CA 1
ATOM 657 C C . LEU A 1 81 ? -8.399 8.703 22.998 1.00 79.69 81 LEU A C 1
ATOM 659 O O . LEU A 1 81 ? -8.945 8.603 24.093 1.00 79.69 81 LEU A O 1
ATOM 663 N N . LYS A 1 82 ? -7.080 8.542 22.850 1.00 78.81 82 LYS A N 1
ATOM 664 C CA . LYS A 1 82 ? -6.169 8.182 23.945 1.00 78.81 82 LYS A CA 1
ATOM 665 C C . LYS A 1 82 ? -6.119 9.256 25.034 1.00 78.81 82 LYS A C 1
ATOM 667 O O . LYS A 1 82 ? -6.092 8.924 26.214 1.00 78.81 82 LYS A O 1
ATOM 672 N N . THR A 1 83 ? -6.131 10.533 24.649 1.00 80.31 83 THR A N 1
ATOM 673 C CA . THR A 1 83 ? -6.156 11.660 25.599 1.00 80.31 83 THR A CA 1
ATOM 674 C C . THR A 1 83 ? -7.478 11.723 26.361 1.00 80.31 83 THR A C 1
ATOM 676 O O . THR A 1 83 ? -7.466 11.902 27.574 1.00 80.31 83 THR A O 1
ATOM 679 N N . TYR A 1 84 ? -8.606 11.528 25.672 1.00 76.19 84 TYR A N 1
ATOM 680 C CA . TYR A 1 84 ? -9.935 11.507 26.287 1.00 76.19 84 TYR A CA 1
ATOM 681 C C . TYR A 1 84 ? -10.091 10.349 27.287 1.00 76.19 84 TYR A C 1
ATOM 683 O O . TYR A 1 84 ? -10.684 10.507 28.347 1.00 76.19 84 TYR A O 1
ATOM 691 N N . LEU A 1 85 ? -9.497 9.193 26.982 1.00 73.62 85 LEU A N 1
ATOM 692 C CA . LEU A 1 85 ? -9.635 7.956 27.754 1.00 73.62 85 LEU A CA 1
ATOM 693 C C . LEU A 1 85 ? -8.522 7.716 28.790 1.00 73.62 85 LEU A C 1
ATOM 695 O O . LEU A 1 85 ? -8.451 6.620 29.354 1.00 73.62 85 LEU A O 1
ATOM 699 N N . ARG A 1 86 ? -7.656 8.713 29.040 1.00 66.94 86 ARG A N 1
ATOM 700 C CA . ARG A 1 86 ? -6.376 8.594 29.773 1.00 66.94 86 ARG A CA 1
ATOM 701 C C . ARG A 1 86 ? -6.469 7.938 31.159 1.00 66.94 86 ARG A C 1
ATOM 703 O O . ARG A 1 86 ? -5.457 7.445 31.639 1.00 66.94 86 ARG A O 1
ATOM 710 N N . ASN A 1 87 ? -7.655 7.889 31.765 1.00 58.59 87 ASN A N 1
ATOM 711 C CA . ASN A 1 87 ? -7.860 7.361 33.115 1.00 58.59 87 ASN A CA 1
ATOM 712 C C . ASN A 1 87 ? -8.644 6.031 33.200 1.00 58.59 87 ASN A C 1
ATOM 714 O O . ASN A 1 87 ? -8.943 5.619 34.312 1.00 58.59 87 ASN A O 1
ATOM 718 N N . SER A 1 88 ? -9.007 5.348 32.100 1.00 57.91 88 SER A N 1
ATOM 719 C CA . SER A 1 88 ? -9.865 4.142 32.228 1.00 57.91 88 SER A CA 1
ATOM 720 C C . SER A 1 88 ? -9.673 3.018 31.192 1.00 57.91 88 SER A C 1
ATOM 722 O O . SER A 1 88 ? -10.259 1.958 31.364 1.00 57.91 88 SER A O 1
ATOM 724 N N . THR A 1 89 ? -8.890 3.167 30.118 1.00 65.12 89 THR A N 1
ATOM 725 C CA . THR A 1 89 ? -8.947 2.202 28.991 1.00 65.12 89 THR A CA 1
ATOM 726 C C . THR A 1 89 ? -7.705 1.313 28.854 1.00 65.12 89 THR A C 1
ATOM 728 O O . THR A 1 89 ? -6.614 1.824 28.617 1.00 65.12 89 THR A O 1
ATOM 731 N N . GLY A 1 90 ? -7.884 -0.015 28.889 1.00 75.56 90 GLY A N 1
ATOM 732 C CA . GLY A 1 90 ? -6.870 -0.995 28.457 1.00 75.56 90 GLY A CA 1
ATOM 733 C C . GLY A 1 90 ? -6.717 -1.080 26.928 1.00 75.56 90 GLY A C 1
ATOM 734 O O . GLY A 1 90 ? -7.628 -0.706 26.186 1.00 75.56 90 GLY A O 1
ATOM 735 N N . GLU A 1 91 ? -5.581 -1.591 26.437 1.00 77.62 91 GLU A N 1
ATOM 736 C CA . GLU A 1 91 ? -5.222 -1.596 25.001 1.00 77.62 91 GLU A CA 1
ATOM 737 C C . GLU A 1 91 ? -6.305 -2.204 24.097 1.00 77.62 91 GLU A C 1
ATOM 739 O O . GLU A 1 91 ? -6.626 -1.646 23.049 1.00 77.62 91 GLU A O 1
ATOM 744 N N . THR A 1 92 ? -6.946 -3.288 24.536 1.00 78.25 92 THR A N 1
ATOM 745 C CA . THR A 1 92 ? -8.011 -3.972 23.787 1.00 78.25 92 THR A CA 1
ATOM 746 C C . THR A 1 92 ? -9.200 -3.057 23.495 1.00 78.25 92 THR A C 1
ATOM 748 O O . THR A 1 92 ? -9.700 -3.010 22.371 1.00 78.25 92 THR A O 1
ATOM 751 N N . ARG A 1 93 ? -9.637 -2.278 24.492 1.00 81.69 93 ARG A N 1
ATOM 752 C CA . ARG A 1 93 ? -10.769 -1.354 24.350 1.00 81.69 93 ARG A CA 1
ATOM 753 C C . ARG A 1 93 ? -10.382 -0.125 23.527 1.00 81.69 93 ARG A C 1
ATOM 755 O O . ARG A 1 93 ? -11.192 0.350 22.736 1.00 81.69 93 ARG A O 1
ATOM 762 N N . LEU A 1 94 ? -9.139 0.351 23.646 1.00 83.12 94 LEU A N 1
ATOM 763 C CA . LEU A 1 94 ? -8.629 1.439 22.807 1.00 83.12 94 LEU A CA 1
ATOM 764 C C . LEU A 1 94 ? -8.592 1.033 21.329 1.00 83.12 94 LEU A C 1
ATOM 766 O O . LEU A 1 94 ? -9.043 1.802 20.484 1.00 83.12 94 LEU A O 1
ATOM 770 N N . ASN A 1 95 ? -8.115 -0.175 21.028 1.00 82.12 95 ASN A N 1
ATOM 771 C CA . ASN A 1 95 ? -8.054 -0.701 19.665 1.00 82.12 95 ASN A CA 1
ATOM 772 C C . ASN A 1 95 ? -9.452 -0.886 19.061 1.00 82.12 95 ASN A C 1
ATOM 774 O O . ASN A 1 95 ? -9.667 -0.516 17.909 1.00 82.12 95 ASN A O 1
ATOM 778 N N . GLY A 1 96 ? -10.423 -1.377 19.839 1.00 83.25 96 GLY A N 1
ATOM 779 C CA . GLY A 1 96 ? -11.817 -1.466 19.391 1.00 83.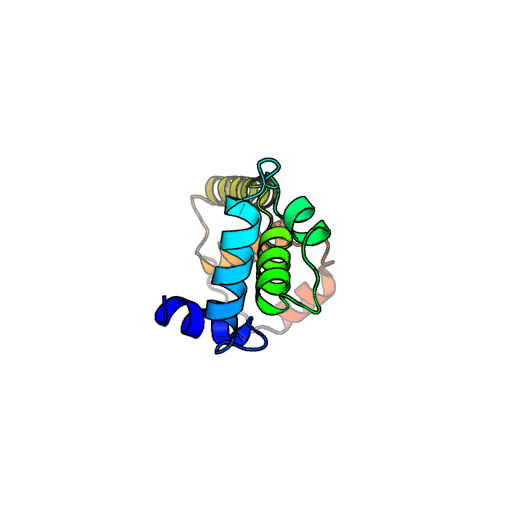25 96 GLY A CA 1
ATOM 780 C C . GLY A 1 96 ? -12.410 -0.097 19.037 1.00 83.25 96 GLY A C 1
ATOM 781 O O . GLY A 1 96 ? -12.940 0.092 17.943 1.00 83.25 96 GLY A O 1
ATOM 782 N N . LEU A 1 97 ? -12.248 0.892 19.922 1.00 82.69 97 LEU A N 1
ATOM 783 C CA . LEU A 1 97 ? -12.745 2.257 19.701 1.00 82.69 97 LEU A CA 1
ATOM 784 C C . LEU A 1 97 ? -12.041 2.963 18.537 1.00 82.69 97 LEU A C 1
ATOM 786 O O . LEU A 1 97 ? -12.672 3.695 17.775 1.00 82.69 97 LEU A O 1
ATOM 790 N N . ALA A 1 98 ? -10.739 2.734 18.381 1.00 83.06 98 ALA A N 1
ATOM 791 C CA . ALA A 1 98 ? -9.976 3.192 17.232 1.00 83.06 98 ALA A CA 1
ATOM 792 C C . ALA A 1 98 ? -10.552 2.652 15.923 1.00 83.06 98 ALA A C 1
ATOM 794 O O . ALA A 1 98 ? -10.797 3.424 14.998 1.00 83.06 98 ALA A O 1
ATOM 795 N N . LEU A 1 99 ? -10.804 1.341 15.868 1.00 83.69 99 LEU A N 1
ATOM 796 C CA . LEU A 1 99 ? -11.319 0.674 14.680 1.00 83.69 99 LEU A CA 1
ATOM 797 C C . LEU A 1 99 ? -12.692 1.228 14.282 1.00 83.69 99 LEU A C 1
ATOM 799 O O . LEU A 1 99 ? -12.886 1.547 13.112 1.00 83.69 99 LEU A O 1
ATOM 803 N N . MET A 1 100 ? -13.586 1.425 15.258 1.00 81.88 100 MET A N 1
ATOM 804 C CA . MET A 1 100 ? -14.906 2.042 15.058 1.00 81.88 100 MET A CA 1
ATOM 805 C C . MET A 1 100 ? -14.817 3.505 14.598 1.00 81.88 100 MET A C 1
ATOM 807 O O . MET A 1 100 ? -15.620 3.959 13.790 1.00 81.88 100 MET A O 1
ATOM 811 N N . SER A 1 101 ? -13.847 4.265 15.112 1.00 80.88 101 SER A N 1
ATOM 812 C CA . SER A 1 101 ? -13.654 5.674 14.749 1.00 80.88 101 SER A CA 1
ATOM 813 C C . SER A 1 101 ? -13.087 5.849 13.336 1.00 80.88 101 SER A C 1
ATOM 815 O O . SER A 1 101 ? -13.435 6.810 12.652 1.00 80.88 101 SER A O 1
ATOM 817 N N . ILE A 1 102 ? -12.226 4.924 12.898 1.00 81.38 102 ILE A N 1
ATOM 818 C CA . ILE A 1 102 ? -11.627 4.922 11.556 1.00 81.38 102 ILE A CA 1
ATOM 819 C C . ILE A 1 102 ? -12.624 4.397 10.518 1.00 81.38 102 ILE A C 1
ATOM 821 O O . ILE A 1 102 ? -12.784 5.008 9.468 1.00 81.38 102 ILE A O 1
ATOM 825 N N . HIS A 1 103 ? -13.323 3.301 10.820 1.00 81.19 103 HIS A N 1
ATOM 826 C CA . HIS A 1 103 ? -14.255 2.642 9.903 1.00 81.19 103 HIS A CA 1
ATOM 827 C C . HIS A 1 103 ? -15.706 3.031 10.198 1.00 81.19 103 HIS A C 1
ATOM 829 O O . HIS A 1 103 ? -16.559 2.175 10.420 1.00 81.19 103 HIS A O 1
ATOM 835 N N . ARG A 1 104 ? -15.997 4.336 10.189 1.00 76.12 104 ARG A N 1
ATOM 836 C CA . ARG A 1 104 ? -17.358 4.859 10.417 1.00 76.12 104 ARG A CA 1
ATOM 837 C C . ARG A 1 104 ? -18.370 4.454 9.346 1.00 76.12 104 ARG A C 1
ATOM 839 O O . ARG A 1 104 ? -19.566 4.539 9.591 1.00 76.12 104 ARG A O 1
ATOM 846 N N . GLU A 1 105 ? -17.880 4.014 8.192 1.00 80.38 105 GLU A N 1
ATOM 847 C CA . GLU A 1 105 ? -18.676 3.485 7.079 1.00 80.38 105 GLU A CA 1
ATOM 848 C C . GLU A 1 105 ? -19.402 2.176 7.451 1.00 80.38 105 GLU A C 1
ATOM 850 O O . GLU A 1 105 ? -20.402 1.811 6.836 1.00 80.38 105 GLU A O 1
ATOM 855 N N . ILE A 1 106 ? -18.881 1.435 8.437 1.00 82.12 106 ILE A N 1
ATOM 856 C CA . ILE A 1 106 ? -19.455 0.165 8.875 1.00 82.12 106 ILE A CA 1
ATOM 857 C C . ILE A 1 106 ? -20.597 0.476 9.840 1.00 82.12 106 ILE A C 1
ATOM 859 O O . ILE A 1 106 ? -20.365 0.871 10.984 1.00 82.12 106 ILE A O 1
ATOM 863 N N . ASN A 1 107 ? -21.835 0.288 9.382 1.00 78.12 107 ASN A N 1
ATOM 864 C CA . ASN A 1 107 ? -23.003 0.440 10.238 1.00 78.12 107 ASN A CA 1
ATOM 865 C C . ASN A 1 107 ? -23.037 -0.696 11.269 1.00 78.12 107 ASN A C 1
ATOM 867 O O . ASN A 1 107 ? -23.095 -1.871 10.906 1.00 78.12 107 ASN A O 1
ATOM 871 N N . VAL A 1 108 ? -22.988 -0.342 12.550 1.00 80.12 108 VAL A N 1
ATOM 872 C CA . VAL A 1 108 ? -23.099 -1.293 13.658 1.00 80.12 108 VAL A CA 1
ATOM 873 C C . VAL A 1 108 ? -24.516 -1.194 14.200 1.00 80.12 108 VAL A C 1
ATOM 875 O O . VAL A 1 108 ? -24.870 -0.176 14.791 1.00 80.12 108 VAL A O 1
ATOM 878 N N . ASP A 1 109 ? -25.314 -2.243 13.998 1.00 86.00 109 ASP A N 1
ATOM 879 C CA . ASP A 1 109 ? -26.681 -2.305 14.508 1.00 86.00 109 ASP A CA 1
ATOM 880 C C . ASP A 1 109 ? -26.684 -2.431 16.046 1.00 86.00 109 ASP A C 1
ATOM 882 O O . ASP A 1 109 ? -26.162 -3.415 16.591 1.00 86.00 109 ASP A O 1
ATOM 886 N N . PRO A 1 110 ? -27.261 -1.456 16.775 1.00 82.62 110 PRO A N 1
ATOM 887 C CA . PRO A 1 110 ? -27.359 -1.517 18.226 1.00 82.62 110 PRO A CA 1
ATOM 888 C C . PRO A 1 110 ? -28.116 -2.752 18.731 1.00 82.62 110 PRO A C 1
ATOM 890 O O . PRO A 1 110 ? -27.777 -3.265 19.800 1.00 82.62 110 PRO A O 1
ATOM 893 N N . GLU A 1 111 ? -29.110 -3.249 17.986 1.00 85.81 111 GLU A N 1
ATOM 894 C CA . GLU A 1 111 ? -29.882 -4.431 18.383 1.00 85.81 111 GLU A CA 1
ATOM 895 C C . GLU A 1 111 ? -29.047 -5.707 18.282 1.00 85.81 111 GLU A C 1
ATOM 897 O O . GLU A 1 111 ? -29.082 -6.549 19.186 1.00 85.81 111 GLU A O 1
ATOM 902 N N . GLU A 1 112 ? -28.237 -5.851 17.232 1.00 85.69 112 GLU A N 1
ATOM 903 C CA . GLU A 1 112 ? -27.289 -6.957 17.116 1.00 85.69 112 GLU A CA 1
ATOM 904 C C . GLU A 1 112 ? -26.263 -6.937 18.258 1.00 85.69 112 GLU A C 1
ATOM 906 O O . GLU A 1 112 ? -25.989 -7.975 18.874 1.00 85.69 112 GLU A O 1
ATOM 911 N N . VAL A 1 113 ? -25.724 -5.758 18.582 1.00 84.19 113 VAL A N 1
ATOM 912 C CA . VAL A 1 113 ? -24.793 -5.591 19.705 1.00 84.19 113 VAL A CA 1
ATOM 913 C C . VAL A 1 113 ? -25.473 -6.014 21.003 1.00 84.19 113 VAL A C 1
ATOM 915 O O . VAL A 1 113 ? -24.942 -6.866 21.713 1.00 84.19 113 VAL A O 1
ATOM 918 N N . LEU A 1 114 ? -26.674 -5.507 21.286 1.00 84.06 114 LEU A N 1
ATOM 919 C CA . LEU A 1 114 ? -27.419 -5.852 22.495 1.00 84.06 114 LEU A CA 1
ATOM 920 C C . LEU A 1 114 ? -27.691 -7.359 22.593 1.00 84.06 114 LEU A C 1
ATOM 922 O O . LEU A 1 114 ? -27.480 -7.954 23.649 1.00 84.06 114 LEU A O 1
ATOM 926 N N . ASN A 1 115 ? -28.083 -7.998 21.490 1.00 86.94 115 ASN A N 1
ATOM 927 C CA . ASN A 1 115 ? -28.312 -9.440 21.429 1.00 86.94 115 ASN A CA 1
ATOM 928 C C . ASN A 1 115 ? -27.030 -10.255 21.656 1.00 86.94 115 ASN A C 1
ATOM 930 O O . ASN A 1 115 ? -27.066 -11.283 22.337 1.00 86.94 115 ASN A O 1
ATOM 934 N N . ARG A 1 116 ? -25.883 -9.818 21.119 1.00 84.75 116 ARG A N 1
ATOM 935 C CA . ARG A 1 116 ? -24.576 -10.448 21.388 1.00 84.75 116 ARG A CA 1
ATOM 936 C C . ARG A 1 116 ? -24.173 -10.292 22.854 1.00 84.75 116 ARG A C 1
ATOM 938 O O . ARG A 1 116 ? -23.757 -11.272 23.468 1.00 84.75 116 ARG A O 1
ATOM 945 N N . PHE A 1 117 ? -24.360 -9.103 23.426 1.00 78.44 117 PHE A N 1
ATOM 946 C CA . PHE A 1 117 ? -24.099 -8.834 24.842 1.00 78.44 117 PHE A CA 1
ATOM 947 C C . PHE A 1 117 ? -25.011 -9.658 25.760 1.00 78.44 117 PHE A C 1
ATOM 949 O O . PHE A 1 117 ? -24.536 -10.216 26.745 1.00 78.44 117 PHE A O 1
ATOM 956 N N . ALA A 1 118 ? -26.294 -9.805 25.420 1.00 83.19 118 ALA A N 1
ATOM 957 C CA . ALA A 1 118 ? -27.252 -10.609 26.181 1.00 83.19 118 ALA A CA 1
ATOM 958 C C . ALA A 1 118 ? -26.927 -12.114 26.159 1.00 83.19 118 ALA A C 1
ATOM 960 O O . ALA A 1 118 ? -27.225 -12.824 27.119 1.00 83.19 118 ALA A O 1
ATOM 961 N N . LYS A 1 119 ? -26.297 -12.602 25.081 1.00 83.62 119 LYS A N 1
ATOM 962 C CA . LYS A 1 119 ? -25.836 -13.995 24.949 1.00 83.62 119 LYS A CA 1
ATOM 963 C C . LYS A 1 119 ? -24.531 -14.281 25.705 1.00 83.62 119 LYS A C 1
ATOM 965 O O . LYS A 1 119 ? -24.223 -15.450 25.935 1.00 83.62 119 LYS A O 1
ATOM 970 N N . GLN A 1 120 ? -23.764 -13.264 26.108 1.00 74.44 120 GLN A N 1
ATOM 971 C CA . GLN A 1 120 ? -22.584 -13.452 26.957 1.00 74.44 120 GLN A CA 1
ATOM 972 C C . GLN A 1 120 ? -22.971 -13.561 28.442 1.00 74.44 120 GLN A C 1
ATOM 974 O O . GLN A 1 120 ? -23.736 -12.766 28.982 1.00 74.44 120 GLN A O 1
ATOM 979 N N . SER A 1 121 ? -22.410 -14.562 29.127 1.00 62.59 121 SER A N 1
ATOM 980 C CA . SER A 1 121 ? -22.576 -14.788 30.571 1.00 62.59 121 SER A CA 1
ATOM 981 C C . SER A 1 121 ? -22.140 -13.565 31.401 1.00 62.59 121 SER A C 1
ATOM 983 O O . SER A 1 121 ? -21.085 -12.986 31.148 1.00 62.59 121 SER A O 1
ATOM 985 N N . ARG A 1 122 ? -22.941 -13.201 32.421 1.00 58.53 122 ARG A N 1
ATOM 986 C CA . ARG A 1 122 ? -22.881 -11.980 33.269 1.00 58.53 122 ARG A CA 1
ATOM 987 C C . ARG A 1 122 ? -21.625 -11.806 34.147 1.00 58.53 122 ARG A C 1
ATOM 989 O O . ARG A 1 122 ? -21.692 -11.163 35.192 1.00 58.53 122 ARG A O 1
ATOM 996 N N . ARG A 1 123 ? -20.469 -12.352 33.780 1.00 56.66 123 ARG A N 1
ATOM 997 C CA . ARG A 1 123 ? -19.193 -12.003 34.420 1.00 56.66 123 ARG A CA 1
ATOM 998 C C . ARG A 1 123 ? -18.417 -11.047 33.527 1.00 56.66 123 ARG A C 1
ATOM 1000 O O . ARG A 1 123 ? -17.439 -11.430 32.899 1.00 56.66 123 ARG A O 1
ATOM 1007 N N . MET A 1 124 ? -18.849 -9.789 33.505 1.00 55.41 124 MET A N 1
ATOM 1008 C CA . MET A 1 124 ? -17.973 -8.694 33.098 1.00 55.41 124 MET A CA 1
ATOM 1009 C C . MET A 1 124 ? -17.441 -8.004 34.346 1.00 55.41 124 MET A C 1
ATOM 1011 O O . MET A 1 124 ? -18.190 -7.409 35.116 1.00 55.41 124 MET A O 1
ATOM 1015 N N . MET A 1 125 ? -16.130 -8.111 34.537 1.00 45.38 125 MET A N 1
ATOM 1016 C CA . MET A 1 125 ? -15.386 -7.223 35.414 1.00 45.38 125 MET A CA 1
ATOM 1017 C C . MET A 1 125 ? -15.382 -5.855 34.722 1.00 45.38 125 MET A C 1
ATOM 1019 O O . MET A 1 125 ? -14.829 -5.719 33.632 1.00 45.38 125 MET A O 1
ATOM 1023 N N . LEU A 1 126 ? -16.084 -4.882 35.303 1.00 42.03 126 LEU A N 1
ATOM 1024 C CA . LEU A 1 126 ? -16.052 -3.496 34.845 1.00 42.03 126 LEU A CA 1
ATOM 1025 C C . LEU A 1 126 ? -14.654 -2.940 35.153 1.00 42.03 126 LEU A C 1
ATOM 1027 O O . LEU A 1 126 ? -14.348 -2.668 36.312 1.00 42.03 126 LEU A O 1
ATOM 1031 N N . ILE A 1 127 ? -13.810 -2.842 34.122 1.00 41.28 127 ILE A N 1
ATOM 1032 C CA . ILE A 1 127 ? -12.494 -2.182 34.142 1.00 41.28 127 ILE A CA 1
ATOM 1033 C C . ILE A 1 127 ? -12.528 -1.040 33.124 1.00 41.28 127 ILE A C 1
ATOM 1035 O O . ILE A 1 127 ? -12.866 -1.309 31.945 1.00 41.28 127 ILE A O 1
#

InterPro domains:
  IPR008906 HAT, C-terminal dimerisation domain [PF05699] (45-105)
  IPR052958 Interferon-induced PKR regulator [PTHR46289] (12-125)

Organism: Aphis craccivora (NCBI:txid307492)

Foldseek 3Di:
DVVVLVVCVVQAPDSVCQVVLVVVVVVVQVVDPPDDPALVVVLVVDDCVSRVRSNSVSVVVVPPPPPCVLVVVLVVVLVVLCVVCVPADDPVVSVVVSVCVSPVVDDDDPVVVVVVVVPDDPPDDRD

Sequence (127 aa):
MNDCVQFYSRILTEPTVFKAEFSIWKSKWLKEESRPNTAIEGLDNCNILLFPNIWKLLQVLATIPMSTATPERTFSSLKRLKTYLRNSTGETRLNGLALMSIHREINVDPEEVLNRFAKQSRRMMLI

Radius of gyration: 23.75 Å; chains: 1; bounding box: 51×29×57 Å

pLDDT: mean 75.6, std 9.76, range [41.28, 86.94]